Protein AF-A0A923ZQZ5-F1 (afdb_monomer)

Foldseek 3Di:
DVVVVVVVVVVVVVVVVVVDPCPPPDFAAEWEWEWEWEDDPNFKIWIWTKTDRVPDPKMKTKIKIWTWDAPDDPPPWGKIKTWIKIKIWIFDWDADPVRHTPDTDTDIFIKIKIWIWTDDDQKTFIWMWMDTVTIYIYTYMYGYDD

Radius of gyration: 16.3 Å; Cα contacts (8 Å, |Δi|>4): 325; chains: 1; bounding box: 42×26×49 Å

Sequence (146 aa):
MKYFFSFMLCIILMLRVQAQPAAAIEYNLHTAGISIGYLVDDRLELTTGFNTKLFSYNTILYASAGYKILFSHKDDDNFNLTPSIGIGKYFLQLYDAKDQLLEDSKNNKLFLRLEAGKDWYMGRLFISANYCAVWYCSVGIKAFIQ

Mean predicted aligned error: 10.19 Å

Structure (mmCIF, N/CA/C/O backbone):
data_AF-A0A923ZQZ5-F1
#
_entry.id   AF-A0A923ZQZ5-F1
#
loop_
_atom_site.group_PDB
_atom_site.id
_atom_site.type_symbol
_atom_site.label_atom_id
_atom_site.label_alt_id
_atom_site.label_comp_id
_atom_site.label_asym_id
_atom_site.label_entity_id
_atom_site.label_seq_id
_atom_site.pdbx_PDB_ins_code
_atom_site.Cartn_x
_atom_site.Cartn_y
_atom_site.Cartn_z
_atom_site.occupancy
_atom_site.B_iso_or_equiv
_atom_site.auth_seq_id
_atom_site.auth_comp_id
_atom_site.auth_asym_id
_atom_site.auth_atom_id
_atom_site.pdbx_PDB_model_num
ATOM 1 N N . MET A 1 1 ? 23.437 8.451 -3.875 1.00 45.78 1 MET A N 1
ATOM 2 C CA . MET A 1 1 ? 23.335 9.288 -2.648 1.00 45.78 1 MET A CA 1
ATOM 3 C C . MET A 1 1 ? 22.166 10.280 -2.623 1.00 45.78 1 MET A C 1
ATOM 5 O O . MET A 1 1 ? 21.601 10.444 -1.552 1.00 45.78 1 MET A O 1
ATOM 9 N N . LYS A 1 2 ? 21.752 10.927 -3.729 1.00 41.28 2 LYS A N 1
ATOM 10 C CA . LYS A 1 2 ? 20.652 11.925 -3.698 1.00 41.28 2 LYS A CA 1
ATOM 11 C C . LYS A 1 2 ? 19.290 11.360 -3.236 1.00 41.28 2 LYS A C 1
ATOM 13 O O . LYS A 1 2 ? 18.586 12.027 -2.491 1.00 41.28 2 LYS A O 1
ATOM 18 N N . TYR A 1 3 ? 18.970 10.111 -3.584 1.00 46.53 3 TYR A N 1
ATOM 19 C CA . TYR A 1 3 ? 17.689 9.466 -3.237 1.00 46.53 3 TYR A CA 1
ATOM 20 C C . TYR A 1 3 ? 17.612 8.931 -1.800 1.00 46.53 3 TYR A C 1
ATOM 22 O O . TYR A 1 3 ? 16.528 8.844 -1.229 1.00 46.53 3 TYR A O 1
ATOM 30 N N . PHE A 1 4 ? 18.764 8.644 -1.184 1.00 48.47 4 PHE A N 1
ATOM 31 C CA . PHE A 1 4 ? 18.840 8.225 0.218 1.00 48.47 4 PHE A CA 1
ATOM 32 C C . PHE A 1 4 ? 18.370 9.343 1.153 1.00 48.47 4 PHE A C 1
ATOM 34 O O . PHE A 1 4 ? 17.664 9.086 2.122 1.00 48.47 4 PHE A O 1
ATOM 41 N N . PHE A 1 5 ? 18.693 10.595 0.813 1.00 47.09 5 PHE A N 1
ATOM 42 C CA . PHE A 1 5 ? 18.255 11.764 1.568 1.00 47.09 5 PHE A CA 1
ATOM 43 C C . PHE A 1 5 ? 16.738 11.965 1.486 1.00 47.09 5 PHE A C 1
ATOM 45 O O . PHE A 1 5 ? 16.105 12.195 2.508 1.00 47.09 5 PHE A O 1
ATOM 52 N N . SER A 1 6 ? 16.134 11.812 0.303 1.00 52.41 6 SER A N 1
ATOM 53 C CA . SER A 1 6 ? 14.676 11.905 0.129 1.00 52.41 6 SER A CA 1
ATOM 54 C C . SER A 1 6 ? 13.931 10.780 0.852 1.00 52.41 6 SER A C 1
ATOM 56 O O . SER A 1 6 ? 12.911 11.034 1.485 1.00 52.41 6 SER A O 1
ATOM 58 N N . PHE A 1 7 ? 14.466 9.557 0.828 1.00 53.47 7 PHE A N 1
ATOM 59 C CA . PHE A 1 7 ? 13.906 8.424 1.566 1.00 53.47 7 PHE A CA 1
ATOM 60 C C . PHE A 1 7 ? 14.020 8.612 3.086 1.00 53.47 7 PHE A C 1
ATOM 62 O O . PHE A 1 7 ? 13.031 8.456 3.802 1.00 53.47 7 PHE A O 1
ATOM 69 N N . MET A 1 8 ? 15.187 9.042 3.581 1.00 55.47 8 MET A N 1
ATOM 70 C CA . MET A 1 8 ? 15.356 9.427 4.986 1.00 55.47 8 MET A CA 1
ATOM 71 C C . MET A 1 8 ? 14.432 10.579 5.375 1.00 55.47 8 MET A C 1
ATOM 73 O O . MET A 1 8 ? 13.876 10.557 6.466 1.00 55.47 8 MET A O 1
ATOM 77 N N . LEU A 1 9 ? 14.233 11.566 4.500 1.00 54.66 9 LEU A N 1
ATOM 78 C CA . LEU A 1 9 ? 13.331 12.686 4.746 1.00 54.66 9 LEU A CA 1
ATOM 79 C C . LEU A 1 9 ? 11.876 12.211 4.846 1.00 54.66 9 LEU A C 1
ATOM 81 O O . LEU A 1 9 ? 11.169 12.651 5.745 1.00 54.66 9 LEU A O 1
ATOM 85 N N . CYS A 1 10 ? 11.439 11.267 4.006 1.00 53.41 10 CYS A N 1
ATOM 86 C CA . CYS A 1 10 ? 10.122 10.636 4.130 1.00 53.41 10 CYS A CA 1
ATOM 87 C C . CYS A 1 10 ? 9.976 9.863 5.447 1.00 53.41 10 CYS A C 1
ATOM 89 O O . CYS A 1 10 ? 8.961 10.018 6.121 1.00 53.41 10 CYS A O 1
ATOM 91 N N . ILE A 1 11 ? 10.994 9.098 5.858 1.00 62.91 11 ILE A N 1
ATOM 92 C CA . ILE A 1 11 ? 11.000 8.407 7.157 1.00 62.91 11 ILE A CA 1
ATOM 93 C C . ILE A 1 11 ? 10.942 9.421 8.306 1.00 62.91 11 ILE A C 1
ATOM 95 O O . ILE A 1 11 ? 10.130 9.269 9.210 1.00 62.91 11 ILE A O 1
ATOM 99 N N . ILE A 1 12 ? 11.740 10.492 8.263 1.00 60.69 12 ILE A N 1
ATOM 100 C CA . ILE A 1 12 ? 11.757 11.548 9.286 1.00 60.69 12 ILE A CA 1
ATOM 101 C C . ILE A 1 12 ? 10.411 12.277 9.352 1.00 60.69 12 ILE A C 1
ATOM 103 O O . ILE A 1 12 ? 9.930 12.564 10.446 1.00 60.69 12 ILE A O 1
ATOM 107 N N . LEU A 1 13 ? 9.779 12.562 8.212 1.00 52.03 13 LEU A N 1
ATOM 108 C CA . LEU A 1 13 ? 8.445 13.161 8.166 1.00 52.03 13 LEU A CA 1
ATOM 109 C C . LEU A 1 13 ? 7.385 12.203 8.731 1.00 52.03 13 LEU A C 1
ATOM 111 O O . LEU A 1 13 ? 6.526 12.644 9.488 1.00 52.03 13 LEU A O 1
ATOM 115 N N . MET A 1 14 ? 7.484 10.897 8.464 1.00 54.56 14 MET A N 1
ATOM 116 C CA . MET A 1 14 ? 6.609 9.883 9.071 1.00 54.56 14 MET A CA 1
ATOM 117 C C . MET A 1 14 ? 6.830 9.744 10.587 1.00 54.56 14 MET A C 1
ATOM 119 O O . MET A 1 14 ? 5.861 9.640 11.335 1.00 54.56 14 MET A O 1
ATOM 123 N N . LEU A 1 15 ? 8.075 9.821 11.067 1.00 48.62 15 LEU A N 1
ATOM 124 C CA . LEU A 1 15 ? 8.401 9.854 12.500 1.00 48.62 15 LEU A CA 1
ATOM 125 C C . LEU A 1 15 ? 7.938 11.167 13.164 1.00 48.62 15 LEU A C 1
ATOM 127 O O . LEU A 1 15 ? 7.528 11.169 14.320 1.00 48.62 15 LEU A O 1
ATOM 131 N N . ARG A 1 16 ? 7.935 12.296 12.443 1.00 44.81 16 ARG A N 1
ATOM 132 C CA . ARG A 1 16 ? 7.377 13.579 12.921 1.00 44.81 16 ARG A CA 1
ATOM 133 C C . ARG A 1 16 ? 5.853 13.544 13.042 1.00 44.81 16 ARG A C 1
ATOM 135 O O . ARG A 1 16 ? 5.329 14.182 13.949 1.00 44.81 16 ARG A O 1
ATOM 142 N N . VAL A 1 17 ? 5.154 12.774 12.202 1.00 44.72 17 VAL A N 1
ATOM 143 C CA . VAL A 1 17 ? 3.718 12.485 12.387 1.00 44.72 17 VAL A CA 1
ATOM 144 C C . VAL A 1 17 ? 3.483 11.695 13.684 1.00 44.72 17 VAL A C 1
ATOM 146 O O . VAL A 1 17 ? 2.495 11.941 14.367 1.00 44.72 17 VAL A O 1
ATOM 149 N N . GLN A 1 18 ? 4.419 10.833 14.101 1.00 43.91 18 GLN A N 1
ATOM 150 C CA . GLN A 1 18 ? 4.360 10.169 15.416 1.00 43.91 18 GLN A CA 1
ATOM 151 C C . GLN A 1 18 ? 4.652 11.108 16.599 1.00 43.91 18 GLN A C 1
ATOM 153 O O . GLN A 1 18 ? 4.270 10.800 17.723 1.00 43.91 18 GLN A O 1
ATOM 158 N N . ALA A 1 19 ? 5.319 12.242 16.364 1.00 36.34 19 ALA A N 1
ATOM 159 C CA . ALA A 1 19 ? 5.682 13.214 17.396 1.00 36.34 19 ALA A CA 1
ATOM 160 C C . ALA A 1 19 ? 4.616 14.305 17.624 1.00 36.34 19 ALA A C 1
ATOM 162 O O . ALA A 1 19 ? 4.857 15.237 18.395 1.00 36.34 19 ALA A O 1
ATOM 163 N N . GLN A 1 20 ? 3.448 14.222 16.972 1.00 36.47 20 GLN A N 1
ATOM 164 C CA . GLN A 1 20 ? 2.312 15.053 17.368 1.00 36.47 20 GLN A CA 1
ATOM 165 C C . GLN A 1 20 ? 1.910 14.701 18.807 1.00 36.47 20 GLN A C 1
ATOM 167 O O . GLN A 1 20 ? 1.872 13.520 19.157 1.00 36.47 20 GLN A O 1
ATOM 172 N N . PRO A 1 21 ? 1.644 15.711 19.658 1.00 33.84 21 PRO A N 1
ATOM 173 C CA . PRO A 1 21 ? 1.324 15.478 21.055 1.00 33.84 21 PRO A CA 1
ATOM 174 C C . PRO A 1 21 ? 0.150 14.506 21.149 1.00 33.84 21 PRO A C 1
ATOM 176 O O . PRO A 1 21 ? -0.807 14.606 20.379 1.00 33.84 21 PRO A O 1
ATOM 179 N N . ALA A 1 22 ? 0.252 13.583 22.104 1.00 38.78 22 ALA A N 1
ATOM 180 C CA . ALA A 1 22 ? -0.687 12.519 22.459 1.00 38.78 22 ALA A CA 1
ATOM 181 C C . ALA A 1 22 ? -2.089 13.010 22.907 1.00 38.78 22 ALA A C 1
ATOM 183 O O . ALA A 1 22 ? -2.721 12.414 23.771 1.00 38.78 22 ALA A O 1
ATOM 184 N N . ALA A 1 23 ? -2.576 14.107 22.328 1.00 30.02 23 ALA A N 1
ATOM 185 C CA . ALA A 1 23 ? -3.895 14.694 22.507 1.00 30.02 23 ALA A CA 1
ATOM 186 C C . ALA A 1 23 ? -4.879 14.315 21.377 1.00 30.02 23 ALA A C 1
ATOM 188 O O . ALA A 1 23 ? -6.049 14.676 21.450 1.00 30.02 23 ALA A O 1
ATOM 189 N N . ALA A 1 24 ? -4.445 13.562 20.357 1.00 36.03 24 ALA A N 1
ATOM 190 C CA . ALA A 1 24 ? -5.329 12.890 19.398 1.00 36.03 24 ALA A CA 1
ATOM 191 C C . ALA A 1 24 ? -5.461 11.407 19.783 1.00 36.03 24 ALA A C 1
ATOM 193 O O . ALA A 1 24 ? -4.830 10.520 19.210 1.00 36.03 24 ALA A O 1
ATOM 194 N N . ILE A 1 25 ? -6.222 11.171 20.846 1.00 39.03 25 ILE A N 1
ATOM 195 C CA . ILE A 1 25 ? -6.523 9.852 21.399 1.00 39.03 25 ILE A CA 1
ATOM 196 C C . ILE A 1 25 ? -7.289 9.023 20.336 1.00 39.03 25 ILE A C 1
ATOM 198 O O . ILE A 1 25 ? -8.195 9.526 19.677 1.00 39.03 25 ILE A O 1
ATOM 202 N N . GLU A 1 26 ? -6.872 7.760 20.169 1.00 43.59 26 GLU A N 1
ATOM 203 C CA . GLU A 1 26 ? -7.592 6.607 19.576 1.00 43.59 26 GLU A CA 1
ATOM 204 C C . GLU A 1 26 ? -7.540 6.214 18.087 1.00 43.59 26 GLU A C 1
ATOM 206 O O . GLU A 1 26 ? -7.928 5.082 17.798 1.00 43.59 26 GLU A O 1
ATOM 211 N N . TYR A 1 27 ? -6.977 6.978 17.143 1.00 49.09 27 TYR A N 1
ATOM 212 C CA . TYR A 1 27 ? -7.113 6.582 15.721 1.00 49.09 27 TYR A CA 1
ATOM 213 C C . TYR A 1 27 ? -5.839 6.470 14.868 1.00 49.09 27 TYR A C 1
ATOM 215 O O . TYR A 1 27 ? -5.933 6.220 13.666 1.00 49.09 27 TYR A O 1
ATOM 223 N N . ASN A 1 28 ? -4.643 6.543 15.462 1.00 53.94 28 ASN A N 1
ATOM 224 C CA . ASN A 1 28 ? -3.400 6.206 14.754 1.00 53.94 28 ASN A CA 1
ATOM 225 C C . ASN A 1 28 ? -3.269 4.680 14.598 1.00 53.94 28 ASN A C 1
ATOM 227 O O . ASN A 1 28 ? -2.629 3.983 15.388 1.00 53.94 28 ASN A O 1
ATOM 231 N N . LEU A 1 29 ? -3.931 4.143 13.575 1.00 63.03 29 LEU A N 1
ATOM 232 C CA . LEU A 1 29 ? -3.893 2.727 13.226 1.00 63.03 29 LEU A CA 1
ATOM 233 C C . LEU A 1 29 ? -2.578 2.410 12.500 1.00 63.03 29 LEU A C 1
ATOM 235 O O . LEU A 1 29 ? -2.374 2.787 11.347 1.00 63.03 29 LEU A O 1
ATOM 239 N N . HIS A 1 30 ? -1.687 1.691 13.180 1.00 75.06 30 HIS A N 1
ATOM 240 C CA . HIS A 1 30 ? -0.555 1.013 12.552 1.00 75.06 30 HIS A CA 1
ATOM 241 C C . HIS A 1 30 ? -1.001 -0.373 12.095 1.00 75.06 30 HIS A C 1
ATOM 243 O O . HIS A 1 30 ? -1.476 -1.177 12.900 1.00 75.06 30 HIS A O 1
ATOM 249 N N . THR A 1 31 ? -0.878 -0.644 10.800 1.00 81.00 31 THR A N 1
ATOM 250 C CA . THR A 1 31 ? -1.384 -1.882 10.195 1.00 81.00 31 THR A CA 1
ATOM 251 C C . THR A 1 31 ? -0.310 -2.608 9.390 1.00 81.00 31 THR A C 1
ATOM 253 O O . THR A 1 31 ? 0.623 -1.995 8.871 1.00 81.00 31 THR A O 1
ATOM 256 N N . ALA A 1 32 ? -0.445 -3.926 9.296 1.00 86.44 32 ALA A N 1
ATOM 257 C CA . ALA A 1 32 ? 0.315 -4.769 8.388 1.00 86.44 32 ALA A CA 1
ATOM 258 C C . ALA A 1 32 ? -0.534 -5.061 7.145 1.00 86.44 32 ALA A C 1
ATOM 260 O O . ALA A 1 32 ? -1.711 -5.403 7.273 1.00 86.44 32 ALA A O 1
ATOM 261 N N . GLY A 1 33 ? 0.049 -4.903 5.957 1.00 88.12 33 GLY A N 1
ATOM 262 C CA . GLY A 1 33 ? -0.652 -5.036 4.682 1.00 88.12 33 GLY A CA 1
ATOM 263 C C . GLY A 1 33 ? -0.151 -6.189 3.822 1.00 88.12 33 GLY A C 1
ATOM 264 O O . GLY A 1 33 ? 1.056 -6.366 3.658 1.00 88.12 33 GLY A O 1
ATOM 265 N N . ILE A 1 34 ? -1.077 -6.922 3.207 1.00 91.69 34 ILE A N 1
ATOM 266 C CA . ILE A 1 34 ? -0.789 -7.857 2.113 1.00 91.69 34 ILE A CA 1
ATOM 267 C C . ILE A 1 34 ? -1.672 -7.474 0.932 1.00 91.69 34 ILE A C 1
ATOM 269 O O . ILE A 1 34 ? -2.868 -7.221 1.084 1.00 91.69 34 ILE A O 1
ATOM 273 N N . SER A 1 35 ? -1.079 -7.389 -0.254 1.00 94.88 35 SER A N 1
ATOM 274 C CA . SER A 1 35 ? -1.798 -6.963 -1.452 1.00 94.88 35 SER A CA 1
ATOM 275 C C . SER A 1 35 ? -1.292 -7.624 -2.723 1.00 94.88 35 SER A C 1
ATOM 277 O O . SER A 1 35 ? -0.183 -8.154 -2.779 1.00 94.88 35 SER A O 1
ATOM 279 N N . ILE A 1 36 ? -2.131 -7.570 -3.747 1.00 95.38 36 ILE A N 1
ATOM 280 C CA . ILE A 1 36 ? -1.830 -7.976 -5.109 1.00 95.38 36 ILE A CA 1
ATOM 281 C C . ILE A 1 36 ? -2.020 -6.748 -5.997 1.00 95.38 36 ILE A C 1
ATOM 283 O O . ILE A 1 36 ? -3.035 -6.055 -5.908 1.00 95.38 36 ILE A O 1
ATOM 287 N N . GLY A 1 37 ? -1.018 -6.469 -6.820 1.00 93.62 37 GLY A N 1
ATOM 288 C CA . GLY A 1 37 ? -1.003 -5.399 -7.799 1.00 93.62 37 GLY A CA 1
ATOM 289 C C . GLY A 1 37 ? -1.026 -5.936 -9.228 1.00 93.62 37 GLY A C 1
ATOM 290 O O . GLY A 1 37 ? -0.468 -6.993 -9.512 1.00 93.62 37 GLY A O 1
ATOM 291 N N . TYR A 1 38 ? -1.619 -5.172 -10.134 1.00 93.12 38 TYR A N 1
ATOM 292 C CA . TYR A 1 38 ? -1.483 -5.319 -11.578 1.00 93.12 38 TYR A CA 1
ATOM 293 C C . TYR A 1 38 ? -0.933 -4.012 -12.147 1.00 93.12 38 TYR A C 1
ATOM 295 O O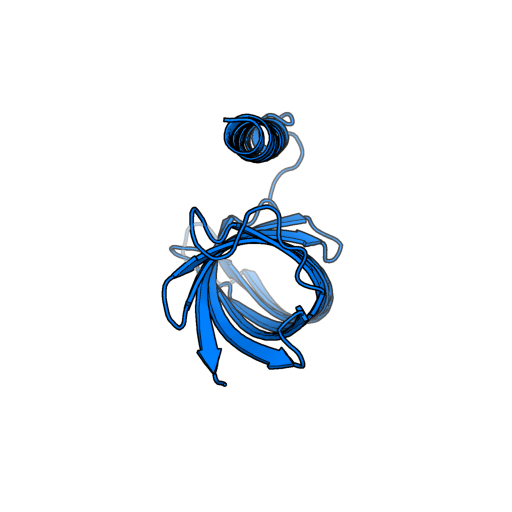 . TYR A 1 38 ? -1.423 -2.933 -11.798 1.00 93.12 38 TYR A O 1
ATOM 303 N N . LEU A 1 39 ? 0.099 -4.103 -12.986 1.00 89.56 39 LEU A N 1
ATOM 304 C CA . LEU A 1 39 ? 0.722 -2.947 -13.628 1.00 89.56 39 LEU A CA 1
ATOM 305 C C . LEU A 1 39 ? 0.261 -2.853 -15.082 1.00 89.56 39 LEU A C 1
ATOM 307 O O . LEU A 1 39 ? 0.586 -3.708 -15.896 1.00 89.56 39 LEU A O 1
ATOM 311 N N . VAL A 1 40 ? -0.446 -1.775 -15.407 1.00 89.81 40 VAL A N 1
ATOM 312 C CA . VAL A 1 40 ? -0.780 -1.386 -16.778 1.00 89.81 40 VAL A CA 1
ATOM 313 C C . VAL A 1 40 ? 0.304 -0.421 -17.263 1.00 89.81 40 VAL A C 1
ATOM 315 O O . VAL A 1 40 ? 0.569 0.602 -16.621 1.00 89.81 40 VAL A O 1
ATOM 318 N N . ASP A 1 41 ? 0.955 -0.762 -18.375 1.00 86.06 41 ASP A N 1
ATOM 319 C CA . ASP A 1 41 ? 2.011 0.036 -19.016 1.00 86.06 41 ASP A CA 1
ATOM 320 C C . ASP A 1 41 ? 3.134 0.477 -18.059 1.00 86.06 41 ASP A C 1
ATOM 322 O O . ASP A 1 41 ? 3.617 1.611 -18.103 1.00 86.06 41 ASP A O 1
ATOM 326 N N . ASP A 1 42 ? 3.531 -0.407 -17.138 1.00 81.88 42 ASP A N 1
ATOM 327 C CA . ASP A 1 42 ? 4.579 -0.178 -16.132 1.00 81.88 42 ASP A CA 1
ATOM 328 C C . ASP A 1 42 ? 4.331 0.982 -15.145 1.00 81.88 42 ASP A C 1
ATOM 330 O O . ASP A 1 42 ? 5.177 1.223 -14.273 1.00 81.88 42 ASP A O 1
ATOM 334 N N . ARG A 1 43 ? 3.201 1.698 -15.238 1.00 85.56 43 ARG A N 1
ATOM 335 C CA . ARG A 1 43 ? 2.960 2.939 -14.482 1.00 85.56 43 ARG A CA 1
ATOM 336 C C . ARG A 1 43 ? 1.614 3.019 -13.792 1.00 85.56 43 ARG A C 1
ATOM 338 O O . ARG A 1 43 ? 1.572 3.484 -12.659 1.00 85.56 43 ARG A O 1
ATOM 345 N N . LEU A 1 44 ? 0.527 2.605 -14.427 1.00 91.81 44 LEU A N 1
ATOM 346 C CA . LEU A 1 44 ? -0.766 2.572 -13.753 1.00 91.81 44 LEU A CA 1
ATOM 347 C C . LEU A 1 44 ? -0.839 1.290 -12.921 1.00 91.81 44 LEU A C 1
ATOM 349 O O . LEU A 1 44 ? -0.647 0.194 -13.431 1.00 91.81 44 LEU A O 1
ATOM 353 N N . GLU A 1 45 ? -1.097 1.432 -11.630 1.00 93.31 45 GLU A N 1
ATOM 354 C CA . GLU A 1 45 ? -1.112 0.334 -10.677 1.00 93.31 45 GLU A CA 1
ATOM 355 C C . GLU A 1 45 ? -2.519 0.138 -10.119 1.00 93.31 45 GLU A C 1
ATOM 357 O O . GLU A 1 45 ? -3.060 1.006 -9.430 1.00 93.31 45 GLU A O 1
ATOM 362 N N . LEU A 1 46 ? -3.102 -1.025 -10.394 1.00 95.25 46 LEU A N 1
ATOM 363 C CA . LEU A 1 46 ? -4.347 -1.475 -9.785 1.00 95.25 46 LEU A CA 1
ATOM 364 C C . LEU A 1 46 ? -3.991 -2.398 -8.630 1.00 95.25 46 LEU A C 1
ATOM 366 O O . LEU A 1 46 ? -3.311 -3.394 -8.829 1.00 95.25 46 LEU A O 1
ATOM 370 N N . THR A 1 47 ? -4.418 -2.073 -7.418 1.00 95.44 47 THR A N 1
ATOM 371 C CA . THR A 1 47 ? -4.106 -2.856 -6.220 1.00 95.44 47 THR A CA 1
ATOM 372 C C . THR A 1 47 ? -5.386 -3.314 -5.553 1.00 95.44 47 THR A C 1
ATOM 374 O O . THR A 1 47 ? -6.297 -2.517 -5.347 1.00 95.44 47 THR A O 1
ATOM 377 N N . THR A 1 48 ? -5.420 -4.573 -5.138 1.00 95.69 48 THR A N 1
ATOM 378 C CA . THR A 1 48 ? -6.388 -5.088 -4.170 1.00 95.69 48 THR A CA 1
ATOM 379 C C . THR A 1 48 ? -5.646 -5.738 -3.013 1.00 95.69 48 THR A C 1
ATOM 381 O O . THR A 1 48 ? -4.556 -6.282 -3.189 1.00 95.69 48 THR A O 1
ATOM 384 N N . GLY A 1 49 ? -6.183 -5.666 -1.807 1.00 93.25 49 GLY A N 1
ATOM 385 C CA . GLY A 1 49 ? -5.510 -6.252 -0.661 1.00 93.25 49 GLY A CA 1
ATOM 386 C C . GLY A 1 49 ? -6.253 -6.054 0.635 1.00 93.25 49 GLY A C 1
ATOM 387 O O . GLY A 1 49 ? -7.403 -5.611 0.668 1.00 93.25 49 GLY A O 1
ATOM 388 N N . PHE A 1 50 ? -5.559 -6.373 1.718 1.00 89.50 50 PHE A N 1
ATOM 389 C CA . PHE A 1 50 ? -6.046 -6.098 3.050 1.00 89.50 50 PHE A CA 1
ATOM 390 C C . PHE A 1 50 ? -4.955 -5.533 3.952 1.00 89.50 50 PHE A C 1
ATOM 392 O O . PHE A 1 50 ? -3.774 -5.835 3.793 1.00 89.50 50 PHE A O 1
ATOM 399 N N . ASN A 1 51 ? -5.366 -4.693 4.897 1.00 87.75 51 ASN A N 1
ATOM 400 C CA . ASN A 1 51 ? -4.541 -4.235 6.007 1.00 87.75 51 ASN A CA 1
ATOM 401 C C . ASN A 1 51 ? -5.182 -4.715 7.309 1.00 87.75 51 ASN A C 1
ATOM 403 O O . ASN A 1 51 ? -6.389 -4.571 7.476 1.00 87.75 51 ASN A O 1
ATOM 407 N N . THR A 1 52 ? -4.392 -5.238 8.239 1.00 83.50 52 THR A N 1
ATOM 408 C CA . THR A 1 52 ? -4.862 -5.636 9.573 1.00 83.50 52 THR A CA 1
ATOM 409 C C . THR A 1 52 ? -4.044 -4.944 10.648 1.00 83.50 52 THR A C 1
ATOM 411 O O . THR A 1 52 ? -2.837 -4.751 10.490 1.00 83.50 52 THR A O 1
ATOM 414 N N . LYS A 1 53 ? -4.668 -4.566 11.763 1.00 78.56 53 LYS A N 1
ATOM 415 C CA . LYS A 1 53 ? -3.909 -4.152 12.948 1.00 78.56 53 LYS A CA 1
ATOM 416 C C . LYS A 1 53 ? -3.291 -5.406 13.577 1.00 78.56 53 LYS A C 1
ATOM 418 O O . LYS A 1 53 ? -3.972 -6.413 13.747 1.00 78.56 53 LYS A O 1
ATOM 423 N N . LEU A 1 54 ? -1.997 -5.367 13.894 1.00 63.59 54 LEU A N 1
ATOM 424 C CA . LEU A 1 54 ? -1.351 -6.467 14.618 1.00 63.59 54 LEU A CA 1
ATOM 425 C C . LEU A 1 54 ? -2.026 -6.593 15.995 1.00 63.59 54 LEU A C 1
ATOM 427 O O . LEU A 1 54 ? -2.182 -5.587 16.686 1.00 63.59 54 LEU A O 1
ATOM 431 N N . PHE A 1 55 ? -2.442 -7.808 16.364 1.00 64.75 55 PHE A N 1
ATOM 432 C CA . PHE A 1 55 ? -3.130 -8.122 17.630 1.00 64.75 55 PHE A CA 1
ATOM 433 C C . PHE A 1 55 ? -4.551 -7.545 17.786 1.00 64.75 55 PHE A C 1
ATOM 435 O O . PHE A 1 55 ? -5.019 -7.337 18.901 1.00 64.75 55 PHE A O 1
ATOM 442 N N . SER A 1 56 ? -5.259 -7.282 16.685 1.00 66.38 56 SER A N 1
ATOM 443 C CA . SER A 1 56 ? -6.668 -6.874 16.706 1.00 66.38 56 SER A CA 1
ATOM 444 C C . SER A 1 56 ? -7.416 -7.466 15.513 1.00 66.38 56 SER A C 1
ATOM 446 O O . SER A 1 56 ? -6.825 -7.723 14.467 1.00 66.38 56 SER A O 1
ATOM 448 N N . TYR A 1 57 ? -8.727 -7.650 15.660 1.00 69.25 57 TYR A N 1
ATOM 449 C CA . TYR A 1 57 ? -9.621 -8.116 14.595 1.00 69.25 57 TYR A CA 1
ATOM 450 C C . TYR A 1 57 ? -9.929 -7.039 13.536 1.00 69.25 57 TYR A C 1
ATOM 452 O O . TYR A 1 57 ? -10.656 -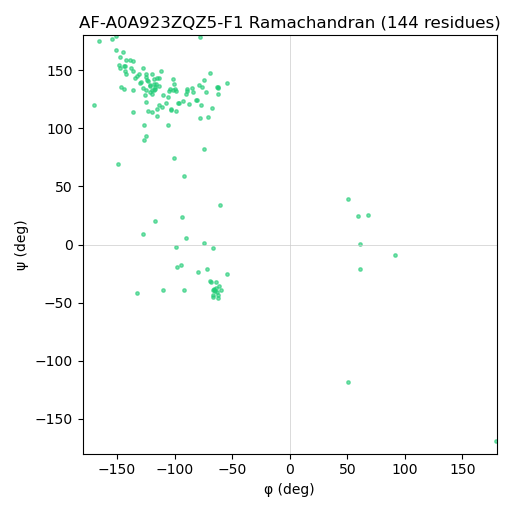7.287 12.573 1.00 69.25 57 TYR A O 1
ATOM 460 N N . ASN A 1 58 ? -9.347 -5.844 13.679 1.00 77.12 58 ASN A N 1
ATOM 461 C CA . ASN A 1 58 ? -9.560 -4.729 12.768 1.00 77.12 58 ASN A CA 1
ATOM 462 C C . ASN A 1 58 ? -8.887 -4.980 11.422 1.00 77.12 58 ASN A C 1
ATOM 464 O O . ASN A 1 58 ? -7.659 -4.917 11.309 1.00 77.12 58 ASN A O 1
ATOM 468 N N . THR A 1 59 ? -9.712 -5.198 10.401 1.00 83.00 59 THR A N 1
ATOM 469 C CA . THR A 1 59 ? -9.274 -5.486 9.034 1.00 83.00 59 THR A CA 1
ATOM 470 C C . THR A 1 59 ? -9.873 -4.481 8.059 1.00 83.00 59 THR A C 1
ATOM 472 O O . THR A 1 59 ? -11.033 -4.090 8.158 1.00 83.00 59 THR A O 1
ATOM 475 N N . ILE A 1 60 ? -9.086 -4.075 7.073 1.00 85.94 60 ILE A N 1
ATOM 476 C CA . ILE A 1 60 ? -9.502 -3.212 5.973 1.00 85.94 60 ILE A CA 1
ATOM 477 C C . ILE A 1 60 ? -9.285 -4.002 4.698 1.00 85.94 60 ILE A C 1
ATOM 479 O O . ILE A 1 60 ? -8.140 -4.269 4.355 1.00 85.94 60 ILE A O 1
ATOM 483 N N . LEU A 1 61 ? -10.354 -4.348 3.988 1.00 89.50 61 LEU A N 1
ATOM 484 C CA . LEU A 1 61 ? -10.260 -4.854 2.618 1.00 89.50 61 LEU A CA 1
ATOM 485 C C . LEU A 1 61 ? -10.311 -3.659 1.676 1.00 89.50 61 LEU A C 1
ATOM 487 O O . LEU A 1 61 ? -11.161 -2.792 1.863 1.00 89.50 61 LEU A O 1
ATOM 491 N N . TYR A 1 62 ? -9.439 -3.581 0.679 1.00 90.81 62 TYR A N 1
ATOM 492 C CA . TYR A 1 62 ? -9.396 -2.414 -0.194 1.00 90.81 62 TYR A CA 1
ATOM 493 C C . TYR A 1 62 ? -9.089 -2.756 -1.644 1.00 90.81 62 TYR A C 1
ATOM 495 O O . TYR A 1 62 ? -8.397 -3.728 -1.936 1.00 90.81 62 TYR A O 1
ATOM 503 N N . ALA A 1 63 ? -9.564 -1.888 -2.532 1.00 93.25 63 ALA A N 1
ATOM 504 C CA . ALA A 1 63 ? -9.147 -1.808 -3.922 1.00 93.25 63 ALA A CA 1
ATOM 505 C C . ALA A 1 63 ? -8.801 -0.352 -4.260 1.00 93.25 63 ALA A C 1
ATOM 507 O O . ALA A 1 63 ? -9.495 0.571 -3.831 1.00 93.25 63 ALA A O 1
ATOM 508 N N . SER A 1 64 ? -7.726 -0.130 -5.009 1.00 95.06 64 SER A N 1
ATOM 509 C CA . SER A 1 64 ? -7.240 1.206 -5.363 1.00 95.06 64 SER A CA 1
ATOM 510 C C . SER A 1 64 ? -6.586 1.233 -6.735 1.00 95.06 64 SER A C 1
ATOM 512 O O . SER A 1 64 ? -5.976 0.251 -7.150 1.00 95.06 64 SER A O 1
ATOM 514 N N . ALA A 1 65 ? -6.644 2.387 -7.388 1.00 96.31 65 ALA A N 1
ATOM 515 C CA . ALA A 1 65 ? -5.887 2.688 -8.593 1.00 96.31 65 ALA A CA 1
ATOM 516 C C . ALA A 1 65 ? -4.933 3.850 -8.308 1.00 96.31 65 ALA A C 1
ATOM 518 O O . ALA A 1 65 ? -5.318 4.849 -7.693 1.00 96.31 65 ALA A O 1
ATOM 519 N N . GLY A 1 66 ? -3.681 3.716 -8.730 1.00 94.62 66 GLY A N 1
ATOM 520 C CA . GLY A 1 66 ? -2.648 4.718 -8.509 1.00 94.62 66 GLY A CA 1
ATOM 521 C C . GLY A 1 66 ? -1.666 4.817 -9.655 1.00 94.62 66 GLY A C 1
ATOM 522 O O . GLY A 1 66 ? -1.602 3.944 -10.513 1.00 94.62 66 GLY A O 1
ATOM 523 N N . TYR A 1 67 ? -0.889 5.892 -9.661 1.00 93.31 67 TYR A N 1
ATOM 524 C CA . TYR A 1 67 ? 0.139 6.106 -10.669 1.00 93.31 67 TYR A CA 1
ATOM 525 C C . TYR A 1 67 ? 1.518 5.980 -10.034 1.00 93.31 67 TYR A C 1
ATOM 527 O O . TYR A 1 67 ? 1.862 6.743 -9.136 1.00 93.31 67 TYR A O 1
ATOM 535 N N . LYS A 1 68 ? 2.308 5.017 -10.502 1.00 90.94 68 LYS A N 1
ATOM 536 C CA . LYS A 1 68 ? 3.657 4.739 -10.022 1.00 90.94 68 LYS A CA 1
ATOM 537 C C . LYS A 1 68 ? 4.640 5.764 -10.580 1.00 90.94 68 LYS A C 1
ATOM 539 O O . LYS A 1 68 ? 4.858 5.867 -11.789 1.00 90.94 68 LYS A O 1
ATOM 544 N N . ILE A 1 69 ? 5.283 6.486 -9.673 1.00 89.62 69 ILE A N 1
ATOM 545 C CA . ILE A 1 69 ? 6.363 7.431 -9.941 1.00 89.62 69 ILE A CA 1
ATOM 546 C C . ILE A 1 69 ? 7.671 6.754 -9.535 1.00 89.62 69 ILE A C 1
ATOM 548 O O . ILE A 1 69 ? 7.870 6.420 -8.369 1.00 89.62 69 ILE A O 1
ATOM 552 N N . LEU A 1 70 ? 8.561 6.529 -10.500 1.00 84.50 70 LEU A N 1
ATOM 553 C CA . LEU A 1 70 ? 9.881 5.950 -10.252 1.00 84.50 70 LEU A CA 1
ATOM 554 C C . LEU A 1 70 ? 10.821 7.040 -9.735 1.00 84.50 70 LEU A C 1
ATOM 556 O O . LEU A 1 70 ? 10.996 8.067 -10.391 1.00 84.50 70 LEU A O 1
ATOM 560 N N . PHE A 1 71 ? 11.43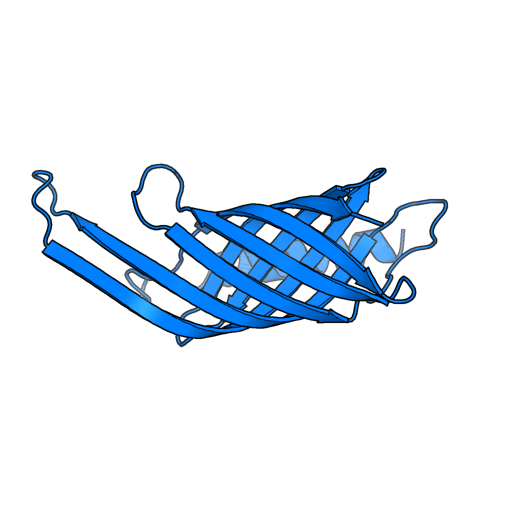0 6.811 -8.573 1.00 76.38 71 PHE A N 1
ATOM 561 C CA . PHE A 1 71 ? 12.429 7.725 -8.015 1.00 76.38 71 PHE A CA 1
ATOM 562 C C . PHE A 1 71 ? 13.857 7.346 -8.364 1.00 76.38 71 PHE A C 1
ATOM 564 O O . PHE A 1 71 ? 14.753 8.177 -8.252 1.00 76.38 71 PHE A O 1
ATOM 571 N N . SER A 1 72 ? 14.082 6.114 -8.791 1.00 71.00 72 SER A N 1
ATOM 572 C CA . SER A 1 72 ? 15.410 5.604 -9.092 1.00 71.00 72 SER A CA 1
ATOM 573 C C . SER A 1 72 ? 15.375 4.682 -10.309 1.00 71.00 72 SER A C 1
ATOM 575 O O . SER A 1 72 ? 14.312 4.224 -10.739 1.00 71.00 72 SER A O 1
ATOM 577 N N . HIS A 1 73 ? 16.543 4.514 -10.932 1.00 64.94 73 HIS A N 1
ATOM 578 C CA . HIS A 1 73 ? 16.696 3.734 -12.157 1.00 64.94 73 HIS A CA 1
ATOM 579 C C . HIS A 1 73 ? 16.499 2.240 -11.896 1.00 64.94 73 HIS A C 1
ATOM 581 O O . HIS A 1 73 ? 16.876 1.748 -10.831 1.00 64.94 73 HIS A O 1
ATOM 587 N N . LYS A 1 74 ? 15.948 1.545 -12.907 1.00 62.31 74 LYS A N 1
ATOM 588 C CA . LYS A 1 74 ? 15.536 0.133 -12.833 1.00 62.31 74 LYS A CA 1
ATOM 589 C C . LYS A 1 74 ? 16.647 -0.832 -12.373 1.00 62.31 74 LYS A C 1
ATOM 591 O O . LYS A 1 74 ? 16.354 -1.902 -11.838 1.00 62.31 74 LYS A O 1
ATOM 596 N N . ASP A 1 75 ? 17.896 -0.434 -12.601 1.00 61.28 75 ASP A N 1
ATOM 597 C CA . ASP A 1 75 ? 19.077 -1.288 -12.486 1.00 61.28 75 ASP A CA 1
ATOM 598 C C . ASP A 1 75 ? 19.821 -1.144 -11.145 1.00 61.28 75 ASP A C 1
ATOM 600 O O . ASP A 1 75 ? 20.547 -2.057 -10.764 1.00 61.28 75 ASP A O 1
ATOM 604 N N . ASP A 1 76 ? 19.608 -0.050 -10.397 1.00 58.34 76 ASP A N 1
ATOM 605 C CA . ASP A 1 76 ? 20.384 0.250 -9.179 1.00 58.34 76 ASP A CA 1
ATOM 606 C C . ASP A 1 76 ? 19.565 0.112 -7.889 1.00 58.34 76 ASP A C 1
ATOM 608 O O . ASP A 1 76 ? 20.066 -0.370 -6.877 1.00 58.34 76 ASP A O 1
ATOM 612 N N . ASP A 1 77 ? 18.299 0.533 -7.901 1.00 63.50 77 ASP A N 1
ATOM 613 C CA . ASP A 1 77 ? 17.404 0.475 -6.748 1.00 63.50 77 ASP A CA 1
ATOM 614 C C . ASP A 1 77 ? 15.989 0.809 -7.238 1.00 63.50 77 ASP A C 1
ATOM 616 O O . ASP A 1 77 ? 15.771 1.893 -7.758 1.00 63.50 77 ASP A O 1
ATOM 620 N N . ASN A 1 78 ? 14.996 -0.067 -7.093 1.00 76.94 78 ASN A N 1
ATOM 621 C CA . ASN A 1 78 ? 13.649 0.167 -7.647 1.00 76.94 78 ASN A CA 1
ATOM 622 C C . ASN A 1 78 ? 12.699 0.844 -6.662 1.00 76.94 78 ASN A C 1
ATOM 624 O O . ASN A 1 78 ? 11.648 0.298 -6.322 1.00 76.94 78 ASN A O 1
ATOM 628 N N . PHE A 1 79 ? 13.068 2.034 -6.185 1.00 85.88 79 PHE A N 1
ATOM 629 C CA . PHE A 1 79 ? 12.189 2.828 -5.337 1.00 85.88 79 PHE A CA 1
ATOM 630 C C . PHE A 1 79 ? 11.120 3.549 -6.151 1.00 85.88 79 PHE A C 1
ATOM 632 O O . PHE A 1 79 ? 11.375 4.156 -7.196 1.00 85.88 79 PHE A O 1
ATOM 639 N N . ASN A 1 80 ? 9.909 3.517 -5.619 1.00 87.94 80 ASN A N 1
ATOM 640 C CA . ASN A 1 80 ? 8.748 4.140 -6.217 1.00 87.94 80 ASN A CA 1
ATOM 641 C C . ASN A 1 80 ? 7.881 4.836 -5.172 1.00 87.94 80 ASN A C 1
ATOM 643 O O . ASN A 1 80 ? 7.923 4.535 -3.976 1.00 87.94 80 ASN A O 1
ATOM 647 N N . LEU A 1 81 ? 7.086 5.772 -5.675 1.00 91.81 81 LEU A N 1
ATOM 648 C CA . LEU A 1 81 ? 5.997 6.408 -4.964 1.00 91.81 81 LEU A CA 1
ATOM 649 C C . LEU A 1 81 ? 4.728 6.270 -5.786 1.00 91.81 81 LEU A C 1
ATOM 651 O O . LEU A 1 81 ? 4.699 6.632 -6.958 1.00 91.81 81 LEU A O 1
ATOM 655 N N . THR A 1 82 ? 3.675 5.790 -5.150 1.00 93.12 82 THR A N 1
ATOM 656 C CA . THR A 1 82 ? 2.398 5.506 -5.790 1.00 93.12 82 THR A CA 1
ATOM 657 C C . THR A 1 82 ? 1.298 6.237 -5.024 1.00 93.12 82 THR A C 1
ATOM 659 O O . THR A 1 82 ? 0.746 5.697 -4.058 1.00 93.12 82 THR A O 1
ATOM 662 N N . PRO A 1 83 ? 0.982 7.492 -5.394 1.00 92.88 83 PRO A N 1
ATOM 663 C CA . PRO A 1 83 ? -0.288 8.100 -5.027 1.00 92.88 83 PRO A CA 1
ATOM 664 C C . PRO A 1 83 ? -1.437 7.323 -5.675 1.00 92.88 83 PRO A C 1
ATOM 666 O O . PRO A 1 83 ? -1.388 6.967 -6.853 1.00 92.88 83 PRO A O 1
ATOM 669 N N . SER A 1 84 ? -2.480 7.060 -4.899 1.00 94.88 84 SER A N 1
ATOM 670 C CA . SER A 1 84 ? -3.630 6.265 -5.314 1.00 94.88 84 SER A CA 1
ATOM 671 C C . SER A 1 84 ? -4.912 6.734 -4.640 1.00 94.88 84 SER A C 1
ATOM 673 O O . SER A 1 84 ? -4.901 7.306 -3.546 1.00 94.88 84 SER A O 1
ATOM 675 N N . ILE A 1 85 ? -6.025 6.467 -5.314 1.00 94.19 85 ILE A N 1
ATOM 676 C CA . ILE A 1 85 ? -7.374 6.606 -4.777 1.00 94.19 85 ILE A CA 1
ATOM 677 C C . ILE A 1 85 ? -8.031 5.231 -4.772 1.00 94.19 85 ILE A C 1
ATOM 679 O O . ILE A 1 85 ? -7.815 4.418 -5.675 1.00 94.19 85 ILE A O 1
ATOM 683 N N . GLY A 1 86 ? -8.813 4.946 -3.740 1.00 92.50 86 GLY A N 1
ATOM 684 C CA . GLY A 1 86 ? -9.447 3.649 -3.604 1.00 92.50 86 GLY A CA 1
ATOM 685 C C . GLY A 1 86 ? -10.717 3.670 -2.784 1.00 92.50 86 GLY A C 1
ATOM 686 O O . GLY A 1 86 ? -11.127 4.689 -2.228 1.00 92.50 86 GLY A O 1
ATOM 687 N N . ILE A 1 87 ? -11.327 2.495 -2.717 1.00 90.00 87 ILE A N 1
ATOM 688 C CA . ILE A 1 87 ? -12.454 2.189 -1.851 1.00 90.00 87 ILE A CA 1
ATOM 689 C C . ILE A 1 87 ? -12.058 1.052 -0.916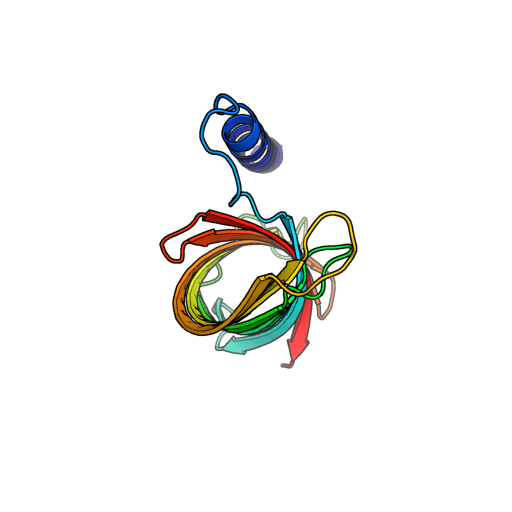 1.00 90.00 87 ILE A C 1
ATOM 691 O O . ILE A 1 87 ? -11.455 0.058 -1.328 1.00 90.00 87 ILE A O 1
ATOM 695 N N . GLY A 1 88 ? -12.358 1.228 0.365 1.00 87.75 88 GLY A N 1
ATOM 696 C CA . GLY A 1 88 ? -12.076 0.259 1.410 1.00 87.75 88 GLY A CA 1
ATOM 697 C C . GLY A 1 88 ? -13.348 -0.134 2.145 1.00 87.75 88 GLY A C 1
ATOM 698 O O . GLY A 1 88 ? -14.195 0.716 2.419 1.00 87.75 88 GLY A O 1
ATOM 699 N N . LYS A 1 89 ? -13.465 -1.415 2.486 1.00 86.06 89 LYS A N 1
ATOM 700 C CA . LYS A 1 89 ? -14.416 -1.926 3.467 1.00 86.06 89 LYS A CA 1
ATOM 701 C C . LYS A 1 89 ? -13.685 -2.114 4.790 1.00 86.06 89 LYS A C 1
ATOM 703 O O . LYS A 1 89 ? -12.778 -2.939 4.897 1.00 86.06 89 LYS A O 1
ATOM 708 N N . TYR A 1 90 ? -14.088 -1.327 5.774 1.00 81.69 90 TYR A N 1
ATOM 709 C CA . TYR A 1 90 ? -13.496 -1.284 7.102 1.00 81.69 90 TYR A CA 1
ATOM 710 C C . TYR A 1 90 ? -14.318 -2.171 8.026 1.00 81.69 90 TYR A C 1
ATOM 712 O O . TYR A 1 90 ? -15.521 -1.953 8.162 1.00 81.69 90 TYR A O 1
ATOM 720 N N . PHE A 1 91 ? -13.667 -3.160 8.627 1.00 80.00 91 PHE A N 1
ATOM 721 C CA . PHE A 1 91 ? -14.206 -4.003 9.685 1.00 80.00 91 PHE A CA 1
ATOM 722 C C . PHE A 1 91 ? -13.543 -3.557 10.983 1.00 80.00 91 PHE A C 1
ATOM 724 O O . PHE A 1 91 ? -12.364 -3.839 11.201 1.00 80.00 91 PHE A O 1
ATOM 731 N N . LEU A 1 92 ? -14.278 -2.796 11.790 1.00 76.81 92 LEU A N 1
ATOM 732 C CA . LEU A 1 92 ? -13.812 -2.294 13.076 1.00 76.81 92 LEU A CA 1
ATOM 733 C C . LEU A 1 92 ? -14.533 -3.054 14.186 1.00 76.81 92 LEU A C 1
ATOM 735 O O . LEU A 1 92 ? -15.758 -3.030 14.249 1.00 76.81 92 LEU A O 1
ATOM 739 N N . GLN A 1 93 ? -13.756 -3.703 15.044 1.00 72.75 93 GLN A N 1
ATOM 740 C CA . GLN A 1 93 ? -14.212 -4.354 16.259 1.00 72.75 93 GLN A CA 1
ATOM 741 C C . GLN A 1 93 ? -13.459 -3.770 17.454 1.00 72.75 93 GLN A C 1
ATOM 743 O O . GLN A 1 93 ? -12.235 -3.901 17.567 1.00 72.75 93 GLN A O 1
ATOM 748 N N . LEU A 1 94 ? -14.196 -3.097 18.333 1.00 70.12 94 LEU A N 1
ATOM 749 C CA . LEU A 1 94 ? -13.668 -2.558 19.584 1.00 70.12 94 LEU A CA 1
ATOM 750 C C . LEU A 1 94 ? -14.073 -3.475 20.728 1.00 70.12 94 LEU A C 1
ATOM 752 O O . LEU A 1 94 ? -15.235 -3.858 20.828 1.00 70.12 94 LEU A O 1
ATOM 756 N N . TYR A 1 95 ? -13.115 -3.802 21.587 1.00 68.25 95 TYR A N 1
ATOM 757 C CA . TYR A 1 95 ? -13.327 -4.616 22.777 1.00 68.25 95 TYR A CA 1
ATOM 758 C C . TYR A 1 95 ? -12.955 -3.808 24.019 1.00 68.25 95 TYR A C 1
ATOM 760 O O . TYR A 1 95 ? -12.050 -2.972 23.964 1.00 68.25 95 TYR A O 1
ATOM 768 N N . ASP A 1 96 ? -13.656 -4.039 25.125 1.00 73.25 96 ASP A N 1
ATOM 769 C CA . ASP A 1 96 ? -13.292 -3.479 26.424 1.00 73.25 96 ASP A CA 1
ATOM 770 C C . ASP A 1 96 ? -12.125 -4.253 27.072 1.00 73.25 96 ASP A C 1
ATOM 772 O O . ASP A 1 96 ? -11.631 -5.251 26.548 1.00 73.25 96 ASP A O 1
ATOM 776 N N . ALA A 1 97 ? -11.683 -3.810 28.253 1.00 69.69 97 ALA A N 1
ATOM 777 C CA . ALA A 1 97 ? -10.605 -4.463 29.004 1.00 69.69 97 ALA A CA 1
ATOM 778 C C . ALA A 1 97 ? -10.952 -5.874 29.540 1.00 69.69 97 ALA A C 1
ATOM 780 O O . ALA A 1 97 ? -10.106 -6.507 30.170 1.00 69.69 97 ALA A O 1
ATOM 781 N N . LYS A 1 98 ? -12.185 -6.354 29.344 1.00 81.62 98 LYS A N 1
ATOM 782 C CA . LYS A 1 98 ? -12.693 -7.680 29.730 1.00 81.62 98 LYS A CA 1
ATOM 783 C C . LYS A 1 98 ? -13.106 -8.509 28.505 1.00 81.62 98 LYS A C 1
ATOM 785 O O . LYS A 1 98 ? -13.891 -9.446 28.651 1.00 81.62 98 LYS A O 1
ATOM 790 N N . ASP A 1 99 ? -12.603 -8.157 27.320 1.00 73.12 99 ASP A N 1
ATOM 791 C CA . ASP A 1 99 ? -12.902 -8.803 26.038 1.00 73.12 99 ASP A CA 1
ATOM 792 C C . ASP A 1 99 ? -14.393 -8.781 25.637 1.00 73.12 99 ASP A C 1
ATOM 794 O O . ASP A 1 99 ? -14.850 -9.604 24.840 1.00 73.12 99 ASP A O 1
ATOM 798 N N . GLN A 1 100 ? -15.181 -7.824 26.135 1.00 76.56 100 GLN A N 1
ATOM 799 C CA . GLN A 1 100 ? -16.549 -7.605 25.663 1.00 76.56 100 GLN A CA 1
ATOM 800 C C . GLN A 1 100 ? -16.552 -6.725 24.413 1.00 76.56 100 GLN A C 1
ATOM 802 O O . GLN A 1 100 ? -15.927 -5.667 24.391 1.00 76.56 100 GLN A O 1
ATOM 807 N N . LEU A 1 101 ? -17.278 -7.146 23.375 1.00 77.94 101 LEU A N 1
ATOM 808 C CA . LEU A 1 101 ? -17.433 -6.383 22.135 1.00 77.94 101 LEU A CA 1
ATOM 809 C C . LEU A 1 101 ? -18.253 -5.106 22.394 1.00 77.94 101 LEU A C 1
ATOM 811 O O . LEU A 1 101 ? -19.427 -5.181 22.751 1.00 77.94 101 LEU A O 1
ATOM 815 N N . LEU A 1 102 ? -17.633 -3.947 22.182 1.00 73.06 102 LEU A N 1
ATOM 816 C CA . LEU A 1 102 ? -18.226 -2.616 22.331 1.00 73.06 102 LEU A CA 1
ATOM 817 C C . LEU A 1 102 ? -18.822 -2.092 21.021 1.00 73.06 102 LEU A C 1
ATOM 819 O O . LEU A 1 102 ? -19.876 -1.462 21.026 1.00 73.06 102 LEU A O 1
ATOM 823 N N . GLU A 1 103 ? -18.152 -2.348 19.897 1.00 73.94 103 GLU A N 1
ATOM 824 C CA . GLU A 1 103 ? -18.566 -1.866 18.577 1.00 73.94 103 GLU A CA 1
ATOM 825 C C . GLU A 1 103 ? -18.197 -2.894 17.502 1.00 73.94 103 GLU A C 1
ATOM 827 O O . GLU A 1 103 ? -17.080 -3.403 17.511 1.00 73.94 103 GLU A O 1
ATOM 832 N N . ASP A 1 104 ? -19.117 -3.172 16.570 1.00 76.88 104 ASP A N 1
ATOM 833 C CA . ASP A 1 104 ? -18.856 -3.867 15.299 1.00 76.88 104 ASP A CA 1
ATOM 834 C C . ASP A 1 104 ? -19.399 -2.994 14.165 1.00 76.88 104 ASP A C 1
ATOM 836 O O . ASP A 1 104 ? -20.612 -2.921 13.947 1.00 76.88 104 ASP A O 1
ATOM 840 N N . SER A 1 105 ? -18.511 -2.294 13.458 1.00 73.00 105 SER A N 1
ATOM 841 C CA . SER A 1 105 ? -18.894 -1.425 12.346 1.00 73.00 105 SER A CA 1
ATOM 842 C C . SER A 1 105 ? -18.276 -1.882 11.025 1.00 73.00 105 SER A C 1
ATOM 844 O O . SER A 1 105 ? -17.093 -2.213 10.915 1.00 73.00 105 SER A O 1
ATOM 846 N N . LYS A 1 106 ? -19.130 -1.927 9.991 1.00 80.06 106 LYS A N 1
ATOM 847 C CA . LYS A 1 106 ? -18.799 -2.378 8.631 1.00 80.06 106 LYS A CA 1
ATOM 848 C C . LYS A 1 106 ? -19.159 -1.291 7.641 1.00 80.06 106 LYS A C 1
ATOM 850 O O . LYS A 1 106 ? -20.288 -1.228 7.166 1.00 80.06 106 LYS A O 1
ATOM 855 N N . ASN A 1 107 ? -18.184 -0.449 7.324 1.00 79.19 107 ASN A N 1
ATOM 856 C CA . ASN A 1 107 ? -18.410 0.731 6.498 1.00 79.19 107 ASN A CA 1
ATOM 857 C C . ASN A 1 107 ? -17.548 0.703 5.241 1.00 79.19 107 ASN A C 1
ATOM 859 O O . ASN A 1 107 ? -16.358 0.394 5.292 1.00 79.19 107 ASN A O 1
ATOM 863 N N . ASN A 1 108 ? -18.157 1.074 4.117 1.00 84.50 108 ASN A N 1
ATOM 864 C CA . ASN A 1 108 ? -17.434 1.345 2.884 1.00 84.50 108 ASN A CA 1
ATOM 865 C C . ASN A 1 108 ? -17.048 2.818 2.868 1.00 84.50 108 ASN A C 1
ATOM 867 O O . ASN A 1 108 ? -17.891 3.681 3.116 1.00 84.50 108 ASN A O 1
ATOM 871 N N . LYS A 1 109 ? -15.789 3.114 2.564 1.00 85.56 109 LYS A N 1
ATOM 872 C CA . LYS A 1 109 ? -15.321 4.492 2.467 1.00 85.56 109 LYS A CA 1
ATOM 873 C C . LYS A 1 109 ? -14.321 4.656 1.333 1.00 85.56 109 LYS A C 1
ATOM 875 O O . LYS A 1 109 ? -13.536 3.754 1.041 1.00 85.56 109 LYS A O 1
ATOM 880 N N . LEU A 1 110 ? -14.346 5.834 0.720 1.00 88.31 110 LEU A N 1
ATOM 881 C CA . LEU A 1 110 ? -13.296 6.282 -0.187 1.00 88.31 110 LEU A CA 1
ATOM 882 C C . LEU A 1 110 ? -12.061 6.672 0.625 1.00 88.31 110 LEU A C 1
ATOM 884 O O . LEU A 1 110 ? -12.187 7.271 1.696 1.00 88.31 110 LEU A O 1
ATOM 888 N N . PHE A 1 111 ? -10.877 6.355 0.113 1.00 87.44 111 PHE A N 1
ATOM 889 C CA . PHE A 1 111 ? -9.620 6.738 0.740 1.00 87.44 111 PHE A CA 1
ATOM 890 C C . PHE A 1 111 ? -8.597 7.225 -0.282 1.00 87.44 111 PHE A C 1
ATOM 892 O O . PHE A 1 111 ? -8.588 6.814 -1.445 1.00 87.44 111 PHE A O 1
ATOM 899 N N . LEU A 1 112 ? -7.711 8.096 0.192 1.00 89.44 112 LEU A N 1
ATOM 900 C CA . LEU A 1 112 ? -6.491 8.490 -0.501 1.00 89.44 112 LEU A CA 1
ATOM 901 C C . LEU A 1 112 ? -5.326 7.724 0.109 1.00 89.44 112 LEU A C 1
ATOM 903 O O . LEU A 1 112 ? -5.252 7.589 1.330 1.00 89.44 112 LEU A O 1
ATOM 907 N N . ARG A 1 113 ? -4.410 7.234 -0.720 1.00 89.69 113 ARG A N 1
ATOM 908 C CA . ARG A 1 113 ? -3.249 6.474 -0.263 1.00 89.69 113 ARG A CA 1
ATOM 909 C C . ARG A 1 113 ? -1.992 6.922 -0.974 1.00 89.69 113 ARG A C 1
ATOM 911 O O . ARG A 1 113 ? -1.960 7.022 -2.195 1.00 89.69 113 ARG A O 1
ATOM 918 N N . LEU A 1 114 ? -0.945 7.131 -0.192 1.00 92.88 114 LEU A N 1
ATOM 919 C CA . LEU A 1 114 ? 0.398 7.388 -0.671 1.00 92.88 114 LEU A CA 1
ATOM 920 C C . LEU A 1 114 ? 1.296 6.238 -0.231 1.00 92.88 114 LEU A C 1
ATOM 922 O O . LEU A 1 114 ? 1.554 6.072 0.959 1.00 92.88 114 LEU A O 1
ATOM 926 N N . GLU A 1 115 ? 1.741 5.433 -1.187 1.00 92.12 115 GLU A N 1
ATOM 927 C CA . GLU A 1 115 ? 2.620 4.291 -0.947 1.00 92.12 115 GLU A CA 1
ATOM 928 C C . GLU A 1 115 ? 4.037 4.610 -1.417 1.00 92.12 115 GLU A C 1
ATOM 930 O O . GLU A 1 115 ? 4.223 4.986 -2.567 1.00 92.12 115 GLU A O 1
ATOM 935 N N . ALA A 1 116 ? 5.031 4.441 -0.550 1.00 91.12 116 ALA A N 1
ATOM 936 C CA . ALA A 1 116 ? 6.439 4.438 -0.918 1.00 91.12 116 ALA A CA 1
ATOM 937 C C . ALA A 1 116 ? 6.974 3.015 -0.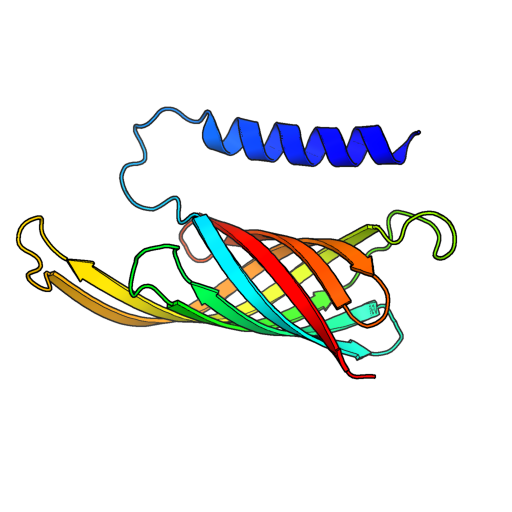760 1.00 91.12 116 ALA A C 1
ATOM 939 O O . ALA A 1 116 ? 6.802 2.403 0.297 1.00 91.12 116 ALA A O 1
ATOM 940 N N . GLY A 1 117 ? 7.623 2.478 -1.787 1.00 90.88 117 GLY A N 1
ATOM 941 C CA . GLY A 1 117 ? 8.100 1.103 -1.742 1.00 90.88 117 GLY A CA 1
ATOM 942 C C . GLY A 1 117 ? 9.341 0.849 -2.571 1.00 90.88 117 GLY A C 1
ATOM 943 O O . GLY A 1 117 ? 9.756 1.678 -3.379 1.00 90.88 117 GLY A O 1
ATOM 944 N N . LYS A 1 118 ? 9.937 -0.316 -2.326 1.00 88.88 118 LYS A N 1
ATOM 945 C CA . LYS A 1 118 ? 11.033 -0.878 -3.109 1.00 88.88 118 LYS A CA 1
ATOM 946 C C . LYS A 1 118 ? 10.529 -2.130 -3.811 1.00 88.88 118 LYS A C 1
ATOM 948 O O . LYS A 1 118 ? 10.088 -3.065 -3.139 1.00 88.88 118 LYS A O 1
ATOM 953 N N . ASP A 1 119 ? 10.586 -2.133 -5.139 1.00 86.25 119 ASP A N 1
ATOM 954 C CA . ASP A 1 119 ? 10.248 -3.312 -5.936 1.00 86.25 119 ASP A CA 1
ATOM 955 C C . ASP A 1 119 ? 11.402 -4.330 -5.874 1.00 86.25 119 ASP A C 1
ATOM 957 O O . ASP A 1 119 ? 12.577 -3.982 -6.016 1.00 86.25 119 ASP A O 1
ATOM 961 N N . TRP A 1 120 ? 11.055 -5.599 -5.678 1.00 80.44 120 TRP A N 1
ATOM 962 C CA . TRP A 1 120 ? 11.944 -6.756 -5.692 1.00 80.44 120 TRP A CA 1
ATOM 963 C C . TRP A 1 120 ? 11.286 -7.888 -6.481 1.00 80.44 120 TRP A C 1
ATOM 965 O O . TRP A 1 120 ? 10.279 -8.445 -6.044 1.00 80.44 120 TRP A O 1
ATOM 975 N N . TYR A 1 121 ? 11.872 -8.261 -7.625 1.00 78.6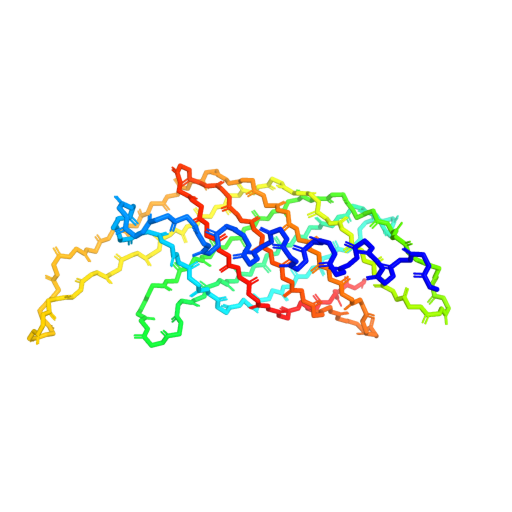9 121 TYR A N 1
ATOM 976 C CA . TYR A 1 121 ? 11.325 -9.283 -8.529 1.00 78.69 121 TYR A CA 1
ATOM 977 C C . TYR A 1 121 ? 9.842 -9.027 -8.861 1.00 78.69 121 TYR A C 1
ATOM 979 O O . TYR A 1 121 ? 9.511 -7.991 -9.430 1.00 78.69 121 TYR A O 1
ATOM 987 N N . MET A 1 122 ? 8.953 -9.956 -8.492 1.00 82.69 122 MET A N 1
ATOM 988 C CA . MET A 1 122 ? 7.505 -9.881 -8.701 1.00 82.69 122 MET A CA 1
ATOM 989 C C . MET A 1 122 ? 6.773 -9.283 -7.494 1.00 82.69 122 MET A C 1
ATOM 991 O O . MET A 1 122 ? 5.600 -9.569 -7.282 1.00 82.69 122 MET A O 1
ATOM 995 N N . GLY A 1 123 ? 7.441 -8.492 -6.655 1.00 88.38 123 GLY A N 1
ATOM 996 C CA . GLY A 1 123 ? 6.811 -7.905 -5.480 1.00 88.38 123 GLY A CA 1
ATOM 997 C C . GLY A 1 123 ? 7.393 -6.569 -5.048 1.00 88.38 123 GLY A C 1
ATOM 998 O O . GLY A 1 123 ? 8.309 -6.035 -5.665 1.00 88.38 123 GLY A O 1
ATOM 999 N N . ARG A 1 124 ? 6.830 -6.012 -3.978 1.00 90.25 124 ARG A N 1
ATOM 1000 C CA . ARG A 1 124 ? 7.235 -4.747 -3.364 1.00 90.25 124 ARG A CA 1
ATOM 1001 C C . ARG A 1 124 ? 7.087 -4.824 -1.858 1.00 90.25 124 ARG A C 1
ATOM 1003 O O . ARG A 1 124 ? 6.035 -5.224 -1.361 1.00 90.25 124 ARG A O 1
ATOM 1010 N N . LEU A 1 125 ? 8.109 -4.364 -1.145 1.00 91.00 125 LEU A N 1
ATOM 1011 C CA . LEU A 1 125 ? 7.973 -3.963 0.252 1.00 91.00 125 LEU A CA 1
ATOM 1012 C C . LE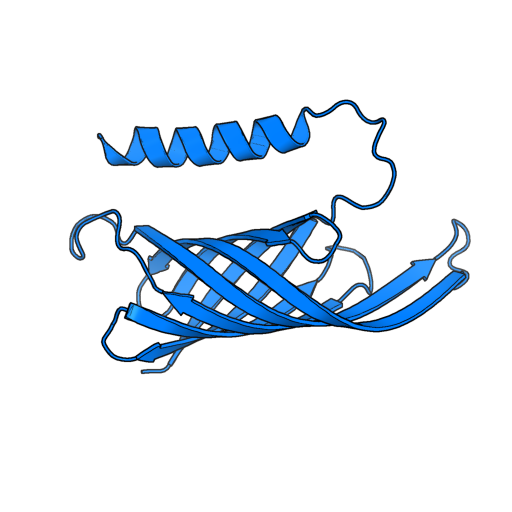U A 1 125 ? 7.618 -2.480 0.286 1.00 91.00 125 LEU A C 1
ATOM 1014 O O . LEU A 1 125 ? 8.291 -1.673 -0.360 1.00 91.00 125 LEU A O 1
ATOM 1018 N N . PHE A 1 126 ? 6.575 -2.116 1.023 1.00 90.44 126 PHE A N 1
ATOM 1019 C CA . PHE A 1 126 ? 6.093 -0.744 1.057 1.00 90.44 126 PHE A CA 1
ATOM 1020 C C . PHE A 1 126 ? 5.755 -0.257 2.460 1.00 90.44 126 PHE A C 1
ATOM 1022 O O . PHE A 1 126 ? 5.417 -1.024 3.363 1.00 90.44 126 PHE A O 1
ATOM 1029 N N . ILE A 1 127 ? 5.774 1.064 2.591 1.00 91.38 127 ILE A N 1
ATOM 1030 C CA . ILE A 1 127 ? 5.132 1.812 3.660 1.00 91.38 127 ILE A CA 1
ATOM 1031 C C . ILE A 1 127 ? 4.084 2.704 3.000 1.00 91.38 127 ILE A C 1
ATOM 1033 O O . ILE A 1 127 ? 4.332 3.285 1.945 1.00 91.38 127 ILE A O 1
ATOM 1037 N N . SER A 1 128 ? 2.898 2.815 3.589 1.00 88.88 128 SER A N 1
ATOM 1038 C CA . SER A 1 128 ? 1.859 3.693 3.065 1.00 88.88 128 SER A CA 1
ATOM 1039 C C . SER A 1 128 ? 1.193 4.531 4.138 1.00 88.88 128 SER A C 1
ATOM 1041 O O . SER A 1 128 ? 0.967 4.060 5.250 1.00 88.88 128 SER A O 1
ATOM 1043 N N . ALA A 1 129 ? 0.864 5.767 3.779 1.00 88.75 129 ALA A N 1
ATOM 1044 C CA . ALA A 1 129 ? -0.027 6.633 4.533 1.00 88.75 129 ALA A CA 1
ATOM 1045 C C . ALA A 1 129 ? -1.376 6.676 3.815 1.00 88.75 129 ALA A C 1
ATOM 1047 O O . ALA A 1 129 ? -1.436 6.828 2.594 1.00 88.75 129 ALA A O 1
ATOM 1048 N N . ASN A 1 130 ? -2.455 6.528 4.569 1.00 85.06 130 ASN A N 1
ATOM 1049 C CA . ASN A 1 130 ? -3.809 6.447 4.050 1.00 85.06 130 ASN A CA 1
ATOM 1050 C C . ASN A 1 130 ? -4.686 7.448 4.795 1.00 85.06 130 ASN A C 1
ATOM 1052 O O . ASN A 1 130 ? -4.574 7.580 6.014 1.00 85.06 130 ASN A O 1
ATOM 1056 N N . TYR A 1 131 ? -5.574 8.118 4.069 1.00 82.12 131 TYR A N 1
ATOM 1057 C CA . TYR A 1 131 ? -6.528 9.062 4.626 1.00 82.12 131 TYR A CA 1
ATOM 1058 C C . TYR A 1 131 ? -7.951 8.684 4.238 1.00 82.12 131 TYR A C 1
ATOM 1060 O O . TYR A 1 131 ? -8.284 8.588 3.056 1.00 82.12 131 TYR A O 1
ATOM 1068 N N . CYS A 1 132 ? -8.790 8.490 5.250 1.00 76.94 132 CYS A N 1
ATOM 1069 C CA . CYS A 1 132 ? -10.187 8.112 5.101 1.00 76.94 132 CYS A CA 1
ATOM 1070 C C . CYS A 1 132 ? -11.019 8.697 6.253 1.00 76.94 132 CYS A C 1
ATOM 1072 O O . CYS A 1 132 ? -11.408 7.984 7.181 1.00 76.94 132 CYS A O 1
ATOM 1074 N N . ALA A 1 133 ? -11.177 10.026 6.266 1.00 73.25 133 ALA A N 1
ATOM 1075 C CA . ALA A 1 133 ? -11.599 10.838 7.425 1.00 73.25 133 ALA A CA 1
ATOM 1076 C C . ALA A 1 133 ? -10.650 10.767 8.646 1.00 73.25 133 ALA A C 1
ATOM 1078 O O . ALA A 1 133 ? -10.621 11.680 9.463 1.00 73.25 133 ALA A O 1
ATOM 1079 N N . VAL A 1 134 ? -9.830 9.719 8.721 1.00 72.5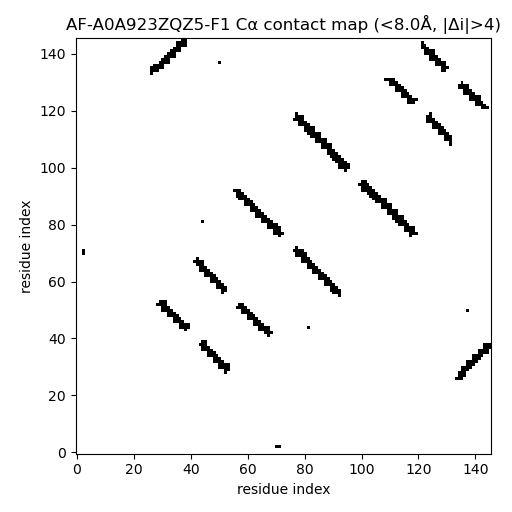0 134 VAL A N 1
ATOM 1080 C CA . VAL A 1 134 ? -8.801 9.431 9.716 1.00 72.50 134 VAL A CA 1
ATOM 1081 C C . VAL A 1 134 ? -7.520 9.020 8.985 1.00 72.50 134 VAL A C 1
ATOM 1083 O O . VAL A 1 134 ? -7.588 8.372 7.935 1.00 72.50 134 VAL A O 1
ATOM 1086 N N . TRP A 1 135 ? -6.362 9.389 9.534 1.00 75.62 135 TRP A N 1
ATOM 1087 C CA . TRP A 1 135 ? -5.055 8.957 9.040 1.00 75.62 135 TRP A CA 1
ATOM 1088 C C . TRP A 1 135 ? -4.651 7.600 9.612 1.00 75.62 135 TRP A C 1
ATOM 1090 O O . TRP A 1 135 ? -4.742 7.373 10.815 1.00 75.62 135 TRP A O 1
ATOM 1100 N N . TYR A 1 136 ? -4.149 6.712 8.759 1.00 77.19 136 TYR A N 1
ATOM 1101 C CA . TYR A 1 136 ? -3.522 5.469 9.200 1.00 77.19 136 TYR A CA 1
ATOM 1102 C C . TYR A 1 136 ? -2.324 5.104 8.332 1.00 77.19 136 TYR A C 1
ATOM 1104 O O . TYR A 1 136 ? -2.280 5.389 7.131 1.00 77.19 136 TYR A O 1
ATOM 1112 N N . CYS A 1 137 ? -1.354 4.437 8.948 1.00 84.31 137 CYS A N 1
ATOM 1113 C CA . CYS A 1 137 ? -0.128 4.021 8.285 1.00 84.31 137 CYS A CA 1
ATOM 1114 C C . CYS A 1 137 ? -0.074 2.497 8.201 1.00 84.31 137 CYS A C 1
ATOM 1116 O O . CYS A 1 137 ? -0.481 1.790 9.129 1.00 84.31 137 CYS A O 1
ATOM 1118 N N . SER A 1 138 ? 0.449 1.977 7.096 1.00 84.94 138 SER A N 1
ATOM 1119 C CA . SER A 1 138 ? 0.675 0.547 6.942 1.00 84.94 138 SER A CA 1
ATOM 1120 C C . SER A 1 138 ? 2.077 0.242 6.454 1.00 84.94 138 SER A C 1
ATOM 1122 O O . SER A 1 138 ? 2.658 1.012 5.692 1.00 84.94 138 SER A O 1
ATOM 1124 N N . VAL A 1 139 ? 2.610 -0.888 6.898 1.00 89.06 139 VAL A N 1
ATOM 1125 C CA . VAL A 1 139 ? 3.800 -1.513 6.318 1.00 89.06 139 VAL A CA 1
ATOM 1126 C C . VAL A 1 139 ? 3.334 -2.820 5.706 1.00 89.06 139 VAL A C 1
ATOM 1128 O O . VAL A 1 139 ? 2.523 -3.521 6.310 1.00 89.06 139 VAL A O 1
ATOM 1131 N N . GLY A 1 140 ? 3.786 -3.158 4.509 1.00 89.19 140 GLY A N 1
ATOM 1132 C CA . GLY A 1 140 ? 3.251 -4.339 3.859 1.00 89.19 140 GLY A CA 1
ATOM 1133 C C . GLY A 1 140 ? 4.047 -4.840 2.681 1.00 89.19 140 GLY A C 1
ATOM 1134 O O . GLY A 1 140 ? 5.027 -4.236 2.245 1.00 89.19 140 GLY A O 1
ATOM 1135 N N . ILE A 1 141 ? 3.579 -5.977 2.183 1.00 92.38 141 ILE A N 1
ATOM 1136 C CA . ILE A 1 141 ? 4.096 -6.632 0.993 1.00 92.38 141 ILE A CA 1
ATOM 1137 C C . ILE A 1 141 ? 3.032 -6.643 -0.100 1.00 92.38 141 ILE A C 1
ATOM 1139 O O . ILE A 1 141 ? 1.829 -6.778 0.151 1.00 92.38 141 ILE A O 1
ATOM 1143 N N . LYS A 1 142 ? 3.485 -6.480 -1.334 1.00 93.88 142 LYS A N 1
ATOM 1144 C CA . LYS A 1 142 ? 2.660 -6.548 -2.534 1.00 93.88 142 LYS A CA 1
ATOM 1145 C C . LYS A 1 142 ? 3.279 -7.534 -3.503 1.00 93.88 142 LYS A C 1
ATOM 1147 O O . LYS A 1 142 ? 4.484 -7.472 -3.711 1.00 93.88 142 LYS A O 1
ATOM 1152 N N . ALA A 1 143 ? 2.477 -8.411 -4.086 1.00 93.56 143 ALA A N 1
ATOM 1153 C CA . ALA A 1 143 ? 2.875 -9.221 -5.233 1.00 93.56 143 ALA A CA 1
ATOM 1154 C C . ALA A 1 143 ? 2.294 -8.608 -6.512 1.00 93.56 143 ALA A C 1
ATOM 1156 O O . ALA A 1 143 ? 1.170 -8.116 -6.488 1.00 93.56 143 ALA A O 1
ATOM 1157 N N . PHE A 1 144 ? 3.030 -8.637 -7.617 1.00 90.62 144 PHE A N 1
ATOM 1158 C CA . PHE A 1 144 ? 2.572 -8.174 -8.921 1.00 90.62 144 PHE A CA 1
ATOM 1159 C C .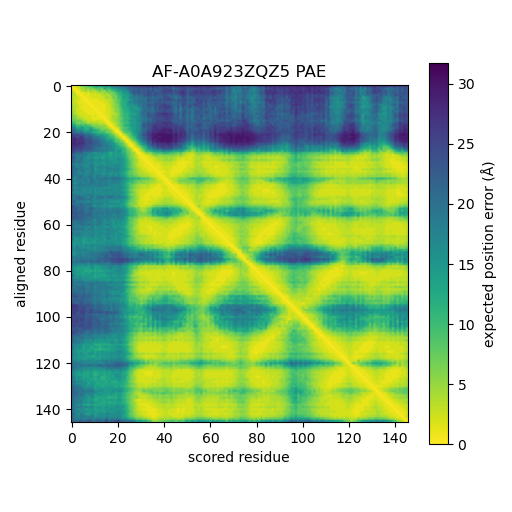 PHE A 1 144 ? 2.244 -9.352 -9.828 1.00 90.62 144 PHE A C 1
ATOM 1161 O O . PHE A 1 144 ? 3.045 -10.276 -9.969 1.00 90.62 144 PHE A O 1
ATOM 1168 N N . ILE A 1 145 ? 1.078 -9.286 -10.461 1.00 85.44 145 ILE A N 1
ATOM 1169 C CA . ILE A 1 145 ? 0.702 -10.154 -11.576 1.00 85.44 145 ILE A CA 1
ATOM 1170 C C . ILE A 1 145 ? 0.937 -9.341 -12.857 1.00 85.44 145 ILE A C 1
ATOM 1172 O O . ILE A 1 145 ? 0.595 -8.156 -12.891 1.00 85.44 145 ILE A O 1
ATOM 1176 N N . GLN A 1 146 ? 1.571 -9.952 -13.860 1.00 70.88 146 GLN A N 1
ATOM 1177 C CA . GLN A 1 146 ? 1.861 -9.364 -15.175 1.00 70.88 146 GLN A CA 1
ATOM 1178 C C . GLN A 1 146 ? 0.991 -10.021 -16.241 1.00 70.88 146 GLN A C 1
ATOM 1180 O O . GLN A 1 146 ? 0.844 -11.262 -16.169 1.00 70.88 146 GLN A O 1
#

Secondary structure (DSSP, 8-state):
-HHHHHHHHHHHHHHHHHTS-TTS-S--EEEEEEEEEEEETTTEEEEEEEEEETTSS-EEEEEEEEEPEE-S-TTT--EEEEEEEEEEEEEEEEE-TTS-EEEEEEEEEEEEEEEEEEEETTEEEEEEEEESSSEEEEEEEEEEE-

Solvent-accessible surface area (backbone atoms only — not comparable to full-atom values): 7643 Å² total; per-residue (Å²): 114,78,63,58,53,55,52,50,47,52,51,51,52,55,54,50,64,68,65,53,72,90,79,71,78,91,58,81,45,61,27,45,30,48,34,42,33,36,59,49,90,85,28,40,36,42,36,40,38,38,35,31,32,81,97,51,81,29,35,33,42,37,40,34,46,26,49,53,42,74,76,43,56,87,88,83,46,41,36,35,37,30,50,30,46,31,46,31,43,38,38,43,58,43,61,49,101,81,73,45,81,74,45,82,48,83,46,78,42,65,33,42,35,42,34,41,33,41,54,52,95,59,28,29,48,35,41,32,46,35,43,54,104,48,57,33,39,34,42,33,44,33,39,52,55,131

pLDDT: mean 76.57, std 17.18, range [30.02, 96.31]

Nearest PDB structures (foldseek):
  1nqe-assembly1_A  TM=3.533E-01  e=3.758E-01  Escherichia coli
  1nqh-assembly1_A  TM=4.113E-01  e=2.354E+00  Escherichia coli
  6zm1-assembly1_B  TM=2.283E-01  e=8.143E+00  Bacteroides thetaiotaomicron VPI-5482